Protein AF-A0A8C0GIV7-F1 (afdb_monomer)

Nearest PDB structures (foldseek):
  4o62-assembly1_B  TM=9.282E-01  e=1.756E-07  Homo sapiens
  4z0o-assembly1_A-2  TM=9.455E-01  e=3.164E-07  Homo sapiens
  4o62-assembly1_C  TM=9.234E-01  e=1.028E-06  Homo sapiens
  2l7p-assembly1_A  TM=6.798E-01  e=1.810E-04  Arabidopsis thaliana
  5yvx-assembly1_A  TM=6.933E-01  e=4.526E-04  Arabidopsis thaliana

Organism: Chelonoidis abingdonii (NCBI:txid106734)

InterPro domains:
  IPR011124 Zinc finger, CW-type [PF07496] (15-61)
  IPR011124 Zinc finger, CW-type [PS51050] (9-64)
  IPR042778 Zinc finger CW-type PWWP domain protein ZCWPW1/ZCWPW2 [PTHR15999] (7-96)

Mean predicted aligned error: 13.78 Å

Foldseek 3Di:
DDLVVLLCPPVQKDWDFAPPPVQRAIDIAGNVLVVVDDPVDGDHLCSHPPPQRSDSPHDHDDDDDQVSCVSSVHHDDDDPDPPPDDDDDDDPPPDPDDDDDDDDPDDPDDDDPDDDDDD

Solvent-accessible surface area (backbone atoms only — not comparable to full-atom values): 8319 Å² total; per-residue (Å²): 135,65,72,69,62,65,51,46,62,69,76,51,44,44,79,47,59,21,66,50,90,91,55,59,43,57,42,82,32,49,51,70,58,52,73,67,58,58,89,92,54,89,47,46,35,72,74,43,85,50,86,85,55,25,42,75,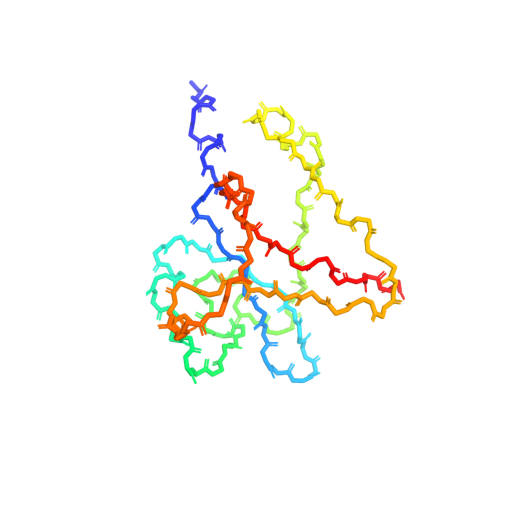88,46,78,66,75,80,79,80,57,70,71,59,38,49,75,51,74,43,81,90,78,85,80,92,66,60,92,88,64,85,80,87,80,87,61,97,80,62,82,91,68,94,75,92,77,86,82,75,83,84,78,91,67,86,80,74,84,84,72,82,84,75,133

Secondary structure (DSSP, 8-state):
--HHHHHTTTTT-EEEE---TTT--EEEEPHHHHHT--TTS---GGG-S-TTTSSTTSPPPPPPPHHHHHHTTPPP----PPTTPPPPP--TT--------PPPP--------------

Sequence (119 aa):
MDTINENHFYLDKVWVQCEIGSCLKWRLLSSDDAAQVDHSEPWYCYMNTDPWFNNCSVSEEYFPEESEFNKNGFKYIYSELPIGSL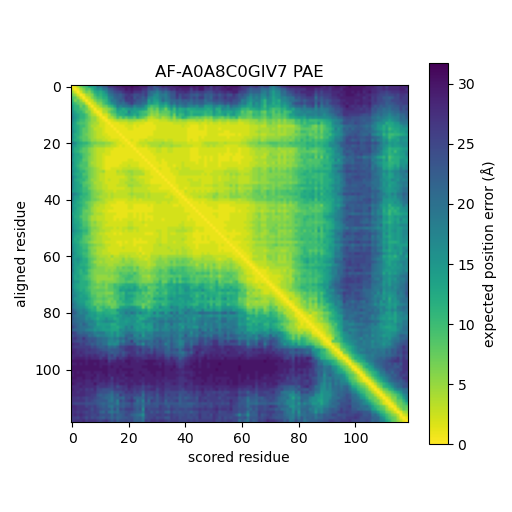VLVKMRSWPRQRGATSYPPRATSTFMPTFSWTP

Radius of gyration: 17.09 Å; Cα contacts (8 Å, |Δi|>4): 88; chains: 1; bounding box: 48×31×43 Å

pLDDT: mean 71.11, std 22.45, range [27.5, 97.12]

Structure (mmCIF, N/CA/C/O backbone):
data_AF-A0A8C0GIV7-F1
#
_entry.id   AF-A0A8C0GIV7-F1
#
loop_
_atom_site.group_PDB
_atom_site.id
_atom_site.type_symbol
_atom_site.label_atom_id
_atom_site.label_alt_id
_atom_site.label_comp_id
_atom_site.label_asym_id
_atom_site.label_entity_id
_atom_site.label_seq_id
_atom_site.pdbx_PDB_ins_code
_atom_site.Cartn_x
_atom_site.Cartn_y
_atom_site.Cartn_z
_atom_site.occupancy
_atom_site.B_iso_or_equiv
_atom_site.auth_seq_id
_atom_site.auth_comp_id
_atom_site.auth_asym_id
_atom_site.auth_atom_id
_atom_site.pdbx_PDB_model_num
ATOM 1 N N . MET A 1 1 ? -3.100 4.028 29.539 1.00 41.06 1 MET A N 1
ATOM 2 C CA . MET A 1 1 ? -3.618 4.295 28.178 1.00 41.06 1 MET A CA 1
ATOM 3 C C . MET A 1 1 ? -2.412 4.747 27.402 1.00 41.06 1 MET A C 1
ATOM 5 O O . MET A 1 1 ? -1.931 5.857 27.594 1.00 41.06 1 MET A O 1
ATOM 9 N N . ASP A 1 2 ? -1.809 3.770 26.741 1.00 43.41 2 ASP A N 1
ATOM 10 C CA . ASP A 1 2 ? -0.362 3.653 26.650 1.00 43.41 2 ASP A CA 1
ATOM 11 C C . ASP A 1 2 ? 0.114 4.257 25.337 1.00 43.41 2 ASP A C 1
ATOM 13 O O . ASP A 1 2 ? 0.075 3.628 24.285 1.00 43.41 2 ASP A O 1
ATOM 17 N N . THR A 1 3 ? 0.585 5.496 25.426 1.00 50.16 3 THR A N 1
ATOM 18 C CA . THR A 1 3 ? 1.175 6.280 24.331 1.00 50.16 3 THR A CA 1
ATOM 19 C C . THR A 1 3 ? 2.349 5.582 23.632 1.00 50.16 3 THR A C 1
ATOM 21 O O . THR A 1 3 ? 2.719 5.956 22.528 1.00 50.16 3 THR A O 1
ATOM 24 N N . ILE A 1 4 ? 2.923 4.539 24.238 1.00 51.72 4 ILE A N 1
ATOM 25 C CA . ILE A 1 4 ? 4.028 3.748 23.680 1.00 51.72 4 ILE A CA 1
ATOM 26 C C . ILE A 1 4 ? 3.558 2.834 22.533 1.00 51.72 4 ILE A C 1
ATOM 28 O O . ILE A 1 4 ? 4.316 2.620 21.591 1.00 51.72 4 ILE A O 1
ATOM 32 N N . ASN A 1 5 ? 2.323 2.319 22.579 1.00 50.75 5 ASN A N 1
ATOM 33 C CA . ASN A 1 5 ? 1.847 1.327 21.605 1.00 50.75 5 ASN A CA 1
ATOM 34 C C . ASN A 1 5 ? 1.452 1.968 20.257 1.00 50.75 5 ASN A C 1
ATOM 36 O O . ASN A 1 5 ? 1.708 1.407 19.197 1.00 50.75 5 ASN A O 1
ATOM 40 N N . GLU A 1 6 ? 0.902 3.184 20.296 1.00 51.34 6 GLU A N 1
ATOM 41 C CA . GLU A 1 6 ? 0.560 3.987 19.108 1.00 51.34 6 GLU A CA 1
ATOM 42 C C . GLU A 1 6 ? 1.825 4.493 18.386 1.00 51.34 6 GLU A C 1
ATOM 44 O O . GLU A 1 6 ? 1.901 4.467 17.159 1.00 51.34 6 GLU A O 1
ATOM 49 N N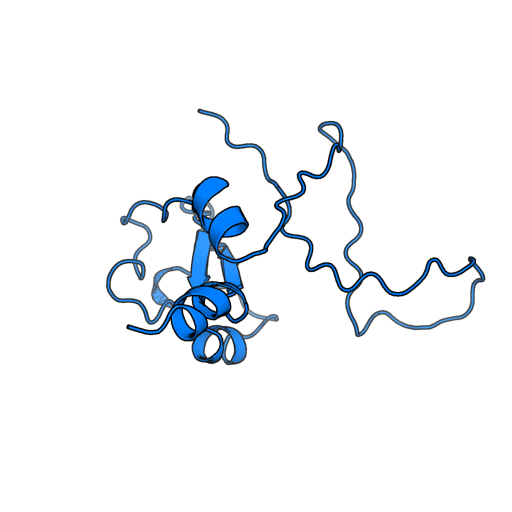 . ASN A 1 7 ? 2.871 4.862 19.143 1.00 52.56 7 ASN A N 1
ATOM 50 C CA . ASN A 1 7 ? 4.152 5.332 18.594 1.00 52.56 7 ASN A CA 1
ATOM 51 C C . ASN A 1 7 ? 4.879 4.277 17.740 1.00 52.56 7 ASN A C 1
ATOM 53 O O . ASN A 1 7 ? 5.698 4.634 16.897 1.00 52.56 7 ASN A O 1
ATOM 57 N N . HIS A 1 8 ? 4.590 2.990 17.937 1.00 59.88 8 HIS A N 1
ATOM 58 C CA . HIS A 1 8 ? 5.156 1.898 17.141 1.00 59.88 8 HIS A CA 1
ATOM 59 C C . HIS A 1 8 ? 4.286 1.479 15.951 1.00 59.88 8 HIS A C 1
ATOM 61 O O . HIS A 1 8 ? 4.753 0.722 15.103 1.00 59.88 8 HIS A O 1
ATOM 67 N N . PHE A 1 9 ? 3.051 1.981 15.839 1.00 63.16 9 PHE A N 1
ATOM 68 C CA . PHE A 1 9 ? 2.077 1.464 14.876 1.00 63.16 9 PHE A CA 1
ATOM 69 C C . PHE A 1 9 ? 2.553 1.543 13.420 1.00 63.16 9 PHE A C 1
ATOM 71 O O . PHE A 1 9 ? 2.283 0.634 12.641 1.00 63.16 9 PHE A O 1
ATOM 78 N N . TYR A 1 10 ? 3.284 2.599 13.055 1.00 64.12 10 TYR A N 1
ATOM 79 C CA . TYR A 1 10 ? 3.797 2.795 11.694 1.00 64.12 10 TYR A CA 1
ATOM 80 C C . TYR A 1 10 ? 5.248 2.341 11.499 1.00 64.12 10 TYR A C 1
ATOM 82 O O . TYR A 1 10 ? 5.711 2.303 10.362 1.00 64.12 10 TYR A O 1
ATOM 90 N N . LEU A 1 11 ? 5.977 2.004 12.571 1.00 65.00 11 LEU A N 1
ATOM 91 C CA . LEU A 1 11 ? 7.384 1.594 12.466 1.00 65.00 11 LEU A CA 1
ATOM 92 C C . LEU A 1 11 ? 7.544 0.245 11.762 1.00 65.00 11 LEU A C 1
ATOM 94 O O . LEU A 1 11 ? 8.526 0.040 11.051 1.00 65.00 11 LEU A O 1
ATOM 98 N N . ASP A 1 12 ? 6.558 -0.632 11.930 1.00 75.25 12 ASP A N 1
ATOM 99 C CA . ASP A 1 12 ? 6.613 -2.016 11.467 1.00 75.25 12 ASP A CA 1
ATOM 100 C C . ASP A 1 12 ? 5.617 -2.294 10.331 1.00 75.25 12 ASP A C 1
ATOM 102 O O . ASP A 1 12 ? 5.269 -3.442 10.071 1.00 75.25 12 ASP A O 1
ATOM 106 N N . LYS A 1 13 ? 5.136 -1.250 9.647 1.00 82.81 13 LYS A N 1
ATOM 107 C CA . LYS A 1 13 ? 4.212 -1.386 8.516 1.00 82.81 13 LYS A CA 1
ATOM 108 C C . LYS A 1 13 ? 4.885 -1.044 7.198 1.00 82.81 13 LYS A C 1
ATOM 110 O O . LYS A 1 13 ? 5.759 -0.182 7.126 1.00 82.81 13 LYS A O 1
ATOM 115 N N . VAL A 1 14 ? 4.451 -1.717 6.139 1.00 86.81 14 VAL A N 1
ATOM 116 C CA . VAL A 1 14 ? 5.026 -1.567 4.801 1.00 86.81 14 VAL A CA 1
ATOM 117 C C . VAL A 1 14 ? 3.918 -1.272 3.810 1.00 86.81 14 VAL A C 1
ATOM 119 O O . VAL A 1 14 ? 2.901 -1.954 3.784 1.00 86.81 14 VAL A O 1
ATOM 122 N N . TRP A 1 15 ? 4.125 -0.264 2.973 1.00 90.38 15 TRP A N 1
ATOM 123 C CA . TRP A 1 15 ? 3.236 0.008 1.852 1.00 90.38 15 TRP A CA 1
ATOM 124 C C . TRP A 1 15 ? 3.667 -0.801 0.629 1.00 90.38 15 TRP A C 1
ATOM 126 O O . TRP A 1 15 ? 4.841 -0.781 0.253 1.00 90.38 15 TRP A O 1
ATOM 136 N N . VAL A 1 16 ? 2.713 -1.473 -0.009 1.00 92.38 16 VAL A N 1
ATOM 137 C CA . VAL A 1 16 ? 2.905 -2.228 -1.254 1.00 92.38 16 VAL A CA 1
ATOM 138 C C . VAL A 1 16 ? 1.940 -1.725 -2.325 1.00 92.38 16 VAL A C 1
ATOM 140 O O . VAL A 1 16 ? 0.815 -1.329 -2.017 1.00 92.38 16 VAL A O 1
ATOM 143 N N . GLN A 1 17 ? 2.377 -1.717 -3.582 1.00 94.75 17 GLN A N 1
ATOM 144 C CA . GLN A 1 17 ? 1.564 -1.271 -4.709 1.00 94.75 17 GLN A CA 1
ATOM 145 C C . GLN A 1 17 ? 0.954 -2.465 -5.446 1.00 94.75 17 GLN A C 1
ATOM 147 O O . GLN A 1 17 ? 1.632 -3.451 -5.715 1.00 94.75 17 GLN A O 1
ATOM 152 N N . CYS A 1 18 ? -0.324 -2.364 -5.807 1.00 94.88 18 CYS A N 1
ATOM 153 C CA . CYS A 1 18 ? -0.983 -3.343 -6.664 1.00 94.88 18 CYS A CA 1
ATOM 154 C C . CYS A 1 18 ? -0.486 -3.246 -8.114 1.00 94.88 18 CYS A C 1
ATOM 156 O O . CYS A 1 18 ? -0.547 -2.177 -8.716 1.00 94.88 18 CYS A O 1
ATOM 158 N N . GLU A 1 19 ? -0.099 -4.371 -8.714 1.00 96.06 19 GLU A N 1
ATOM 159 C CA . GLU A 1 19 ? 0.434 -4.417 -10.085 1.00 96.06 19 GLU A CA 1
ATOM 160 C C . GLU A 1 19 ? -0.632 -4.572 -11.184 1.00 96.06 19 GLU A C 1
ATOM 162 O O . GLU A 1 19 ? -0.318 -4.640 -12.373 1.00 96.06 19 GLU A O 1
ATOM 167 N N . ILE A 1 20 ? -1.923 -4.587 -10.831 1.00 94.62 20 ILE A N 1
ATOM 168 C CA . ILE A 1 20 ? -2.981 -4.487 -11.844 1.00 94.62 20 ILE A CA 1
ATOM 169 C C . ILE A 1 20 ? -2.906 -3.090 -12.465 1.00 94.62 20 ILE A C 1
ATOM 171 O O . ILE A 1 20 ? -3.154 -2.098 -11.780 1.00 94.62 20 ILE A O 1
ATOM 175 N N . GLY A 1 21 ? -2.635 -3.018 -13.771 1.00 93.69 21 GLY A N 1
ATOM 176 C CA . GLY A 1 21 ? -2.415 -1.753 -14.484 1.00 93.69 21 GLY A CA 1
ATOM 177 C C . GLY A 1 21 ? -3.575 -0.752 -14.418 1.00 93.69 21 GLY A C 1
ATOM 178 O O . GLY A 1 21 ? -3.353 0.446 -14.546 1.00 93.69 21 GLY A O 1
ATOM 179 N N . SER A 1 22 ? -4.807 -1.210 -14.177 1.00 94.94 22 SER A N 1
ATOM 180 C CA . SER A 1 22 ? -5.975 -0.343 -13.960 1.00 94.94 22 SER A CA 1
ATOM 181 C C . SER A 1 22 ? -6.227 0.021 -12.490 1.00 94.94 22 SER A C 1
ATOM 183 O O . SER A 1 22 ? -7.148 0.783 -12.206 1.00 94.94 22 SER A O 1
ATOM 185 N N . CYS A 1 23 ? -5.484 -0.562 -11.545 1.00 94.75 23 CYS A N 1
ATOM 186 C CA . CYS A 1 23 ? -5.650 -0.331 -10.113 1.00 94.75 23 CYS A CA 1
ATOM 187 C C . CYS A 1 23 ? -4.546 0.567 -9.562 1.00 94.75 23 CYS A C 1
ATOM 189 O O . CYS A 1 23 ? -4.856 1.670 -9.127 1.00 94.75 23 CYS A O 1
ATOM 191 N N . LEU A 1 24 ? -3.299 0.080 -9.557 1.00 95.19 24 LEU A N 1
ATOM 192 C CA . LEU A 1 24 ? -2.099 0.781 -9.077 1.00 95.19 24 LEU A CA 1
ATOM 193 C C . LEU A 1 24 ? -2.179 1.387 -7.660 1.00 95.19 24 LEU A C 1
ATOM 195 O O . LEU A 1 2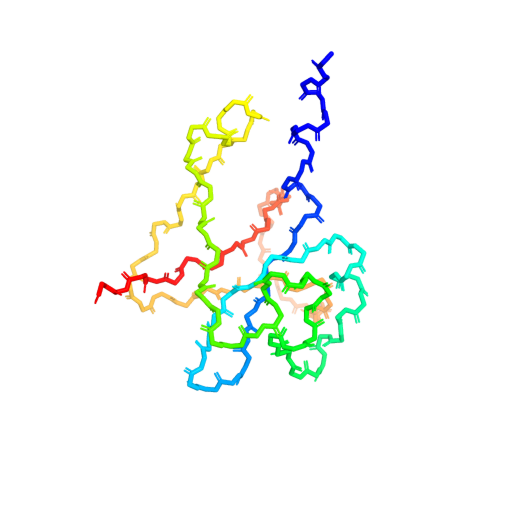4 ? -1.310 2.182 -7.301 1.00 95.19 24 LEU A O 1
ATOM 199 N N . LYS A 1 25 ? -3.182 1.000 -6.858 1.00 95.06 25 LYS A N 1
ATOM 200 C CA . LYS A 1 25 ? -3.395 1.492 -5.490 1.00 95.06 25 LYS A CA 1
ATOM 201 C C . LYS A 1 25 ? -2.359 0.936 -4.523 1.00 95.06 25 LYS A C 1
ATOM 203 O O . LYS A 1 25 ? -1.955 -0.226 -4.650 1.00 95.06 25 LYS A O 1
ATOM 208 N N . TRP A 1 26 ? -2.020 1.731 -3.521 1.00 94.56 26 TRP A N 1
ATOM 209 C CA . TRP A 1 26 ? -1.196 1.329 -2.391 1.00 94.56 26 TRP A CA 1
ATOM 210 C C . TRP A 1 26 ? -2.028 0.710 -1.274 1.00 94.56 26 TRP A C 1
ATOM 212 O O . TRP A 1 26 ? -3.178 1.081 -1.033 1.00 94.56 26 TRP A O 1
ATOM 222 N N . ARG A 1 27 ? -1.440 -0.277 -0.603 1.00 94.75 27 ARG A N 1
ATOM 223 C CA . ARG A 1 27 ? -2.038 -1.006 0.515 1.00 94.75 27 ARG A CA 1
ATOM 224 C C . ARG A 1 27 ? -1.034 -1.091 1.649 1.00 94.75 27 ARG A C 1
ATOM 226 O O . ARG A 1 27 ? 0.146 -1.348 1.401 1.00 94.75 27 ARG A O 1
ATOM 233 N N . LEU A 1 28 ? -1.501 -0.849 2.869 1.00 92.38 28 LEU A N 1
ATOM 234 C CA . LEU A 1 28 ? -0.666 -0.896 4.056 1.00 92.38 28 LEU A CA 1
ATOM 235 C C . LEU A 1 28 ? -0.698 -2.303 4.652 1.00 92.38 28 LEU A C 1
ATOM 237 O O . LEU A 1 28 ? -1.740 -2.781 5.087 1.00 92.38 28 LEU A O 1
ATOM 241 N N . LEU A 1 29 ? 0.452 -2.966 4.683 1.00 91.56 29 LEU A N 1
ATOM 242 C CA . LEU A 1 29 ? 0.611 -4.293 5.266 1.00 91.56 29 LEU A CA 1
ATOM 243 C C . LEU A 1 29 ? 1.167 -4.209 6.684 1.00 91.56 29 LEU A C 1
ATOM 245 O O . LEU A 1 29 ? 1.974 -3.330 7.009 1.00 91.56 29 LEU A O 1
ATOM 249 N N . SER A 1 30 ? 0.757 -5.163 7.521 1.00 89.38 30 SER A N 1
ATOM 250 C CA . SER A 1 30 ? 1.433 -5.429 8.790 1.00 89.38 30 SER A CA 1
ATOM 251 C C . SER A 1 30 ? 2.843 -5.986 8.548 1.00 89.38 30 SER A C 1
ATOM 253 O O . SER A 1 30 ? 3.154 -6.455 7.452 1.00 89.38 30 SER A O 1
ATOM 255 N N . SER A 1 31 ? 3.700 -5.956 9.572 1.00 86.62 31 SER A N 1
ATOM 256 C CA . SER A 1 31 ? 5.052 -6.536 9.500 1.00 86.62 31 SER A CA 1
ATOM 257 C C . SER A 1 31 ? 5.019 -8.013 9.113 1.00 86.62 31 SER A C 1
ATOM 259 O O . SER A 1 31 ? 5.804 -8.464 8.279 1.00 86.62 31 SER A O 1
ATOM 261 N N . ASP A 1 32 ? 4.064 -8.749 9.687 1.00 88.44 32 ASP A N 1
ATOM 262 C CA . ASP A 1 32 ? 3.902 -10.181 9.461 1.00 88.44 32 ASP A CA 1
ATOM 263 C C . ASP A 1 32 ? 3.470 -10.465 8.019 1.00 88.44 32 ASP A C 1
ATOM 265 O O . ASP A 1 32 ? 4.060 -11.325 7.370 1.00 88.44 32 ASP A O 1
ATOM 269 N N . ASP A 1 33 ? 2.505 -9.708 7.485 1.00 89.69 33 ASP A N 1
ATOM 270 C CA . ASP A 1 33 ? 2.056 -9.870 6.096 1.00 89.69 33 ASP A CA 1
ATOM 271 C C . ASP A 1 33 ? 3.150 -9.469 5.107 1.00 89.69 33 ASP A C 1
ATOM 273 O O . ASP A 1 33 ? 3.397 -10.172 4.129 1.00 89.69 33 ASP A O 1
ATOM 277 N N . ALA A 1 34 ? 3.851 -8.366 5.382 1.00 88.50 34 ALA A N 1
ATOM 278 C CA . ALA A 1 34 ? 4.950 -7.893 4.552 1.00 88.50 34 ALA A CA 1
ATOM 279 C C . ALA A 1 34 ? 6.099 -8.910 4.485 1.00 88.50 34 ALA A C 1
ATOM 281 O O . ALA A 1 34 ? 6.707 -9.074 3.430 1.00 88.50 34 ALA A O 1
ATOM 282 N N . ALA A 1 35 ? 6.374 -9.630 5.577 1.00 88.44 35 ALA A N 1
ATOM 283 C CA . ALA A 1 35 ? 7.390 -10.680 5.607 1.00 88.44 35 ALA A CA 1
ATOM 284 C C . ALA A 1 35 ? 7.036 -11.904 4.741 1.00 88.44 35 ALA A C 1
ATOM 286 O O . ALA A 1 35 ? 7.936 -12.659 4.372 1.00 88.44 35 ALA A O 1
ATOM 287 N N . GLN A 1 36 ? 5.753 -12.105 4.419 1.00 89.25 36 GLN A N 1
ATOM 288 C CA . GLN A 1 36 ? 5.279 -13.189 3.550 1.00 89.25 36 GLN A CA 1
ATOM 289 C C . GLN A 1 36 ? 5.185 -12.784 2.074 1.00 89.25 36 GLN A C 1
ATOM 291 O O . GLN A 1 36 ? 4.925 -13.639 1.227 1.00 89.25 36 GLN A O 1
ATOM 296 N N . VAL A 1 37 ? 5.373 -11.502 1.744 1.00 89.75 37 VAL A N 1
ATOM 297 C CA . VAL A 1 37 ? 5.338 -11.043 0.353 1.00 89.75 37 VAL A CA 1
ATOM 298 C C . VAL A 1 37 ? 6.562 -11.575 -0.389 1.00 89.75 37 VAL A C 1
ATOM 300 O O . VAL A 1 37 ? 7.706 -11.284 -0.037 1.00 89.75 37 VAL A O 1
ATOM 303 N N . ASP A 1 38 ? 6.321 -12.334 -1.456 1.00 90.19 38 ASP A N 1
ATOM 304 C CA . ASP A 1 38 ? 7.373 -12.719 -2.388 1.00 90.19 38 ASP A CA 1
ATOM 305 C C . ASP A 1 38 ? 7.732 -11.521 -3.276 1.00 90.19 38 ASP A C 1
ATOM 307 O O . ASP A 1 38 ? 6.949 -11.090 -4.113 1.00 90.19 38 ASP A O 1
ATOM 311 N N . HIS A 1 39 ? 8.937 -10.985 -3.098 1.00 85.56 39 HIS A N 1
ATOM 312 C CA . HIS A 1 39 ? 9.441 -9.844 -3.865 1.00 85.56 39 HIS A CA 1
ATOM 313 C C . HIS A 1 39 ? 9.761 -10.174 -5.333 1.00 85.56 39 HIS A C 1
ATOM 315 O O . HIS A 1 39 ? 10.127 -9.270 -6.087 1.00 85.56 39 HIS A O 1
ATOM 321 N N . SER A 1 40 ? 9.722 -11.451 -5.720 1.00 89.38 40 SER A N 1
ATOM 322 C CA . SER A 1 40 ? 9.948 -11.892 -7.098 1.00 89.38 40 SER A CA 1
ATOM 323 C C . SER A 1 40 ? 8.664 -12.062 -7.908 1.00 89.38 40 SER A C 1
ATOM 325 O O . SER A 1 40 ? 8.740 -12.135 -9.134 1.00 89.38 40 SER A O 1
ATOM 327 N N . GLU A 1 41 ? 7.508 -12.045 -7.246 1.00 92.50 41 GLU A N 1
ATOM 328 C CA . GLU A 1 41 ? 6.195 -12.225 -7.856 1.00 92.50 41 GLU A CA 1
ATOM 329 C C . GLU A 1 41 ? 5.350 -10.949 -7.726 1.00 92.50 41 GLU A C 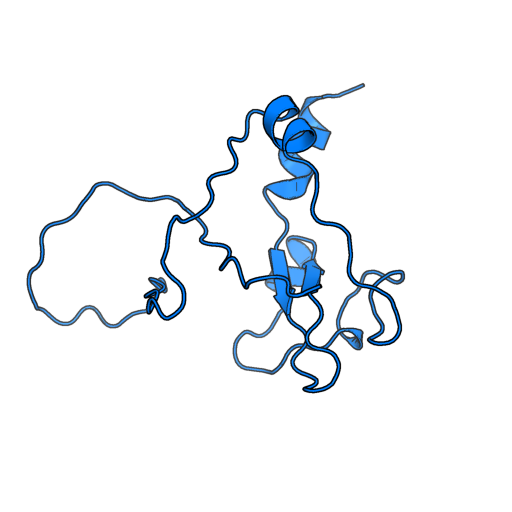1
ATOM 331 O O . GLU A 1 41 ? 5.529 -10.173 -6.782 1.00 92.50 41 GLU A O 1
ATOM 336 N N . PRO A 1 42 ? 4.416 -10.708 -8.661 1.00 93.81 42 PRO A N 1
ATOM 337 C CA . PRO A 1 42 ? 3.585 -9.519 -8.621 1.00 93.81 42 PRO A CA 1
ATOM 338 C C . PRO A 1 42 ? 2.624 -9.543 -7.432 1.00 93.81 42 PRO A C 1
ATOM 340 O O . PRO A 1 42 ? 2.021 -10.572 -7.114 1.00 93.81 42 PRO A O 1
ATOM 343 N N . TRP A 1 43 ? 2.424 -8.379 -6.810 1.00 96.19 43 TRP A N 1
ATOM 344 C CA . TRP A 1 43 ? 1.499 -8.233 -5.687 1.00 96.19 43 TRP A CA 1
ATOM 345 C C . TRP A 1 43 ? 0.180 -7.568 -6.099 1.00 96.19 43 TRP A C 1
ATOM 347 O O . TRP A 1 43 ? 0.145 -6.600 -6.866 1.00 96.19 43 TRP A O 1
ATOM 357 N N . TYR A 1 44 ? -0.937 -8.058 -5.557 1.00 96.69 44 TYR A N 1
ATOM 358 C CA . TYR A 1 44 ? -2.280 -7.584 -5.897 1.00 96.69 44 TYR A CA 1
ATOM 359 C C . TYR A 1 44 ? -3.144 -7.349 -4.661 1.00 96.69 44 TYR A C 1
ATOM 361 O O . TYR A 1 44 ? -3.003 -8.046 -3.663 1.00 96.69 44 TYR A O 1
ATOM 369 N N . CYS A 1 45 ? -4.129 -6.441 -4.748 1.00 97.06 45 CYS A N 1
ATOM 370 C CA . CYS A 1 45 ? -4.984 -6.119 -3.596 1.00 97.06 45 CYS A CA 1
ATOM 371 C C . C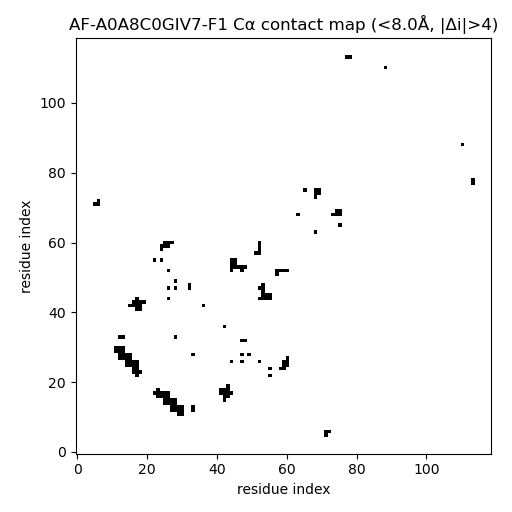YS A 1 45 ? -5.654 -7.348 -2.965 1.00 97.06 45 CYS A C 1
ATOM 373 O O . CYS A 1 45 ? -5.786 -7.380 -1.753 1.00 97.06 45 CYS A O 1
ATOM 375 N N . TYR A 1 46 ? -6.041 -8.364 -3.746 1.00 96.38 46 TYR A N 1
ATOM 376 C CA . TYR A 1 46 ? -6.675 -9.579 -3.207 1.00 96.38 46 TYR A CA 1
ATOM 377 C C . TYR A 1 46 ? -5.749 -10.434 -2.332 1.00 96.38 46 TYR A C 1
ATOM 379 O O . TYR A 1 46 ? -6.228 -11.333 -1.648 1.00 96.38 46 TYR A O 1
ATOM 387 N N . MET A 1 47 ? -4.441 -10.170 -2.363 1.00 95.81 47 MET A N 1
ATOM 388 C CA . MET A 1 47 ? -3.448 -10.802 -1.497 1.00 95.81 47 MET A CA 1
ATOM 389 C C . MET A 1 47 ? -3.320 -10.089 -0.146 1.00 95.81 47 MET A C 1
ATOM 391 O O . MET A 1 47 ? -2.639 -10.598 0.737 1.00 95.81 47 MET A O 1
ATOM 395 N N . ASN A 1 48 ? -3.951 -8.922 0.027 1.00 95.56 48 ASN A N 1
ATOM 396 C CA . ASN A 1 48 ? -4.003 -8.252 1.320 1.00 95.56 48 ASN A CA 1
ATOM 397 C C . ASN A 1 48 ? -4.877 -9.057 2.290 1.00 95.56 48 ASN A C 1
ATOM 399 O O . ASN A 1 48 ? -6.003 -9.433 1.956 1.00 95.56 48 ASN A O 1
ATOM 403 N N . THR A 1 49 ? -4.370 -9.296 3.493 1.00 94.44 49 THR A N 1
ATOM 404 C CA . THR A 1 49 ? -5.102 -9.972 4.569 1.00 94.44 49 THR A CA 1
ATOM 405 C C . THR A 1 49 ? -6.100 -9.040 5.257 1.00 94.44 49 THR A C 1
ATOM 407 O O . THR A 1 49 ? -7.055 -9.531 5.861 1.00 94.44 49 THR A O 1
ATOM 410 N N . ASP A 1 50 ? -5.944 -7.716 5.119 1.00 93.50 50 ASP A N 1
ATOM 411 C CA . ASP A 1 50 ? -6.907 -6.738 5.626 1.00 93.50 50 ASP A CA 1
ATOM 412 C C . ASP A 1 50 ? -8.226 -6.803 4.826 1.00 93.50 50 ASP A C 1
ATOM 414 O O . ASP A 1 50 ? -8.258 -6.433 3.644 1.00 93.50 50 ASP A O 1
ATOM 418 N N . PRO A 1 51 ? -9.346 -7.225 5.447 1.00 93.69 51 PRO A N 1
ATOM 419 C CA . PRO A 1 51 ? -10.624 -7.383 4.761 1.00 93.69 51 PRO A CA 1
ATOM 420 C C . PRO A 1 51 ? -11.222 -6.064 4.263 1.00 93.69 51 PRO A C 1
ATOM 422 O O . PRO A 1 51 ? -12.094 -6.092 3.394 1.00 93.69 51 PRO A O 1
ATOM 425 N N . TRP A 1 52 ? -10.792 -4.915 4.789 1.00 94.56 52 TRP A N 1
ATOM 426 C CA . TRP A 1 52 ? -11.259 -3.615 4.322 1.00 94.56 52 TRP A CA 1
ATOM 427 C C . TRP A 1 52 ? -10.548 -3.166 3.056 1.00 94.56 52 TRP A C 1
ATOM 429 O O . TRP A 1 52 ? -11.152 -2.449 2.267 1.00 94.56 52 TRP A O 1
ATOM 439 N N . PHE A 1 53 ? -9.319 -3.626 2.808 1.00 95.44 53 PHE A N 1
ATOM 440 C CA . PHE A 1 53 ? -8.483 -3.146 1.704 1.00 95.44 53 PHE A CA 1
ATOM 441 C C . PHE A 1 53 ? -7.983 -4.264 0.777 1.00 95.44 53 PHE A C 1
ATOM 443 O O . PHE A 1 53 ? -7.038 -4.069 0.005 1.00 95.44 53 PHE A O 1
ATOM 450 N N . ASN A 1 54 ? -8.653 -5.419 0.780 1.00 95.94 54 ASN A N 1
ATOM 451 C CA . ASN A 1 54 ? -8.308 -6.576 -0.051 1.00 95.94 54 ASN A CA 1
ATOM 452 C C . ASN A 1 54 ? -8.933 -6.593 -1.456 1.00 95.94 54 ASN A C 1
ATOM 454 O O . ASN A 1 54 ? -8.946 -7.616 -2.136 1.00 95.94 54 ASN A O 1
ATOM 458 N N . ASN A 1 55 ? -9.479 -5.478 -1.938 1.00 97.12 55 ASN A N 1
ATOM 459 C CA . ASN A 1 55 ? -10.094 -5.429 -3.262 1.00 97.12 55 ASN A CA 1
ATOM 460 C C . ASN A 1 55 ? -9.692 -4.159 -4.021 1.00 97.12 55 ASN A C 1
ATOM 462 O O . ASN A 1 55 ? -9.528 -3.083 -3.447 1.00 97.12 55 ASN A O 1
ATOM 466 N N . CYS A 1 56 ? -9.528 -4.279 -5.339 1.00 97.12 56 CYS A N 1
ATOM 467 C CA . CYS A 1 56 ? -9.169 -3.158 -6.211 1.00 97.12 56 CYS A CA 1
ATOM 468 C C . CYS A 1 56 ? -10.283 -2.108 -6.340 1.00 97.12 56 CYS A C 1
ATOM 470 O O . CYS A 1 56 ? -9.992 -0.953 -6.659 1.00 97.12 56 CYS A O 1
ATOM 472 N N . SER A 1 57 ? -11.538 -2.499 -6.105 1.00 96.31 57 SER A N 1
ATOM 473 C CA . SER A 1 57 ? -12.705 -1.614 -6.099 1.00 96.31 57 SER A CA 1
ATOM 474 C C . SER A 1 57 ? -12.783 -0.733 -4.853 1.00 96.31 57 SER A C 1
ATOM 476 O O . SER A 1 57 ? -13.489 0.271 -4.878 1.00 96.31 57 SER A O 1
ATOM 478 N N . VAL A 1 58 ? -12.063 -1.075 -3.780 1.00 96.44 58 VAL A N 1
ATOM 479 C CA . VAL A 1 58 ? -11.990 -0.237 -2.577 1.00 96.44 58 VAL A CA 1
ATOM 480 C C . VAL A 1 58 ? -11.031 0.925 -2.826 1.00 96.44 58 VAL A C 1
ATOM 482 O O . VAL A 1 58 ? -9.972 0.744 -3.439 1.00 96.44 58 VAL A O 1
ATOM 485 N N . SER A 1 59 ? -11.386 2.115 -2.337 1.00 94.75 59 SER A N 1
ATOM 486 C CA . SER A 1 59 ? -10.516 3.293 -2.340 1.00 94.75 59 SER A CA 1
ATOM 487 C C . SER A 1 59 ? -9.177 3.028 -1.645 1.00 94.75 59 SER A C 1
ATOM 489 O O . SER A 1 59 ? -9.031 2.094 -0.855 1.00 94.75 59 SER A O 1
ATOM 491 N N . GLU A 1 60 ? -8.170 3.827 -1.983 1.00 92.75 60 GLU A N 1
ATOM 492 C CA . GLU A 1 60 ? -6.888 3.801 -1.278 1.00 92.75 60 GLU A CA 1
ATOM 493 C C . GLU A 1 60 ? -7.041 4.333 0.155 1.00 92.75 60 GLU A C 1
ATOM 495 O O . GLU A 1 60 ? -7.940 5.132 0.432 1.00 92.75 60 GLU A O 1
ATOM 500 N N . GLU A 1 61 ? -6.197 3.846 1.062 1.00 89.06 61 GLU A N 1
ATOM 501 C CA . GLU A 1 61 ? -6.110 4.342 2.435 1.00 8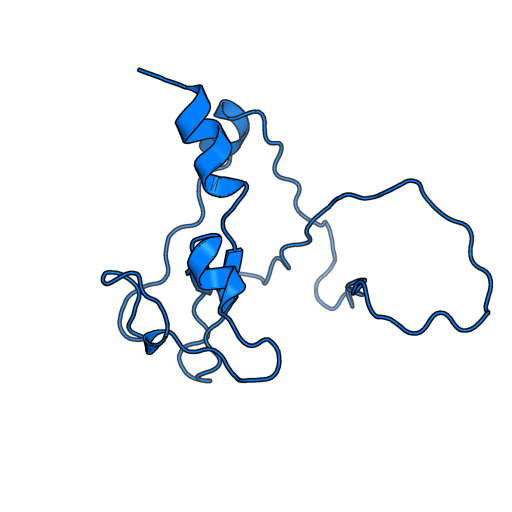9.06 61 GLU A CA 1
ATOM 502 C C . GLU A 1 61 ? -5.523 5.755 2.456 1.00 89.06 61 GLU A C 1
ATOM 504 O O . GLU A 1 61 ? -4.603 6.070 1.703 1.00 89.06 61 GLU A O 1
ATOM 509 N N . TYR A 1 62 ? -6.037 6.615 3.337 1.00 86.25 62 TYR A N 1
ATOM 510 C CA . TYR A 1 62 ? -5.460 7.943 3.510 1.00 86.25 62 TYR A CA 1
ATOM 511 C C . TYR A 1 62 ? -4.088 7.841 4.168 1.00 86.25 62 TYR A C 1
ATOM 513 O O . TYR A 1 62 ? -3.915 7.157 5.177 1.00 86.25 62 TYR A O 1
ATOM 521 N N . PHE A 1 63 ? -3.122 8.572 3.616 1.00 79.56 63 PHE A N 1
ATOM 522 C CA . PHE A 1 63 ? -1.841 8.745 4.279 1.00 79.56 63 PHE A CA 1
ATOM 523 C C . PHE A 1 63 ? -2.028 9.607 5.545 1.00 79.56 63 PHE A C 1
ATOM 525 O O . PHE A 1 63 ? -2.732 10.621 5.466 1.00 79.56 63 PHE A O 1
ATOM 532 N N . PRO A 1 64 ? -1.425 9.243 6.693 1.00 78.38 64 PRO A N 1
ATOM 533 C CA . PRO A 1 64 ? -1.599 9.984 7.940 1.00 78.38 64 PRO A CA 1
ATOM 534 C C . PRO A 1 64 ? -1.132 11.439 7.819 1.00 78.38 64 PRO A C 1
ATOM 536 O O . PRO A 1 64 ? -0.186 11.750 7.089 1.00 78.38 64 PRO A O 1
ATOM 539 N N . GLU A 1 65 ? -1.763 12.345 8.566 1.00 80.00 65 GLU A N 1
ATOM 540 C CA . GLU A 1 65 ? -1.336 13.745 8.595 1.00 80.00 65 GLU A CA 1
ATOM 541 C C . GLU A 1 65 ? 0.012 13.915 9.311 1.00 80.00 65 GLU A C 1
ATOM 543 O O . GLU A 1 65 ? 0.350 13.192 10.249 1.00 80.00 65 GLU A O 1
ATOM 548 N N . GLU A 1 66 ? 0.763 14.961 8.951 1.00 76.81 66 GLU A N 1
ATOM 549 C CA . GLU A 1 66 ? 2.043 15.295 9.594 1.00 76.81 66 GLU A CA 1
ATOM 550 C C . GLU A 1 66 ? 1.916 15.463 11.121 1.00 76.81 66 GLU A C 1
ATOM 552 O O . GLU A 1 66 ? 2.833 15.148 11.882 1.00 76.81 66 GLU A O 1
ATOM 557 N N . SER A 1 67 ? 0.755 15.933 11.590 1.00 78.38 67 SER A N 1
ATOM 558 C CA . SER A 1 67 ? 0.467 16.104 13.016 1.00 78.38 67 SER A CA 1
ATOM 559 C C . SER A 1 67 ? 0.514 14.782 13.794 1.00 78.38 67 SER A C 1
ATOM 561 O O . SER A 1 67 ? 0.891 14.779 14.967 1.00 78.38 67 SER A O 1
ATOM 563 N N . GLU A 1 68 ? 0.182 13.664 13.149 1.00 75.94 68 GLU A N 1
ATOM 564 C CA . GLU A 1 68 ? 0.201 12.322 13.730 1.00 75.94 68 GLU A CA 1
ATOM 565 C C . GLU A 1 68 ? 1.637 11.807 13.882 1.00 75.94 68 GLU A C 1
ATOM 567 O O . GLU A 1 68 ? 2.023 11.340 14.953 1.00 75.94 68 GLU A O 1
ATOM 572 N N . PHE A 1 69 ? 2.479 12.020 12.869 1.00 73.88 69 PHE A N 1
ATOM 573 C CA . PHE A 1 69 ? 3.908 11.703 12.942 1.00 73.88 69 PHE A CA 1
ATOM 574 C C . PHE A 1 69 ? 4.625 12.518 14.022 1.00 73.88 69 PHE A C 1
ATOM 576 O O . PHE A 1 69 ? 5.375 11.957 14.824 1.00 73.88 69 PHE A O 1
ATOM 583 N N . ASN A 1 70 ? 4.344 13.824 14.092 1.00 73.94 70 ASN A N 1
ATOM 584 C CA . ASN A 1 70 ? 4.958 14.727 15.065 1.00 73.94 70 ASN A CA 1
ATOM 585 C C . ASN A 1 70 ? 4.610 14.350 16.514 1.00 73.94 70 ASN A C 1
ATOM 587 O O . ASN A 1 70 ? 5.486 14.389 17.380 1.00 73.94 70 ASN A O 1
ATOM 591 N N . LYS A 1 71 ? 3.359 13.945 16.788 1.00 75.31 71 LYS A N 1
ATOM 592 C CA . LYS A 1 71 ? 2.946 13.433 18.112 1.00 75.31 71 LYS A CA 1
ATOM 593 C C . LYS A 1 71 ? 3.758 12.210 18.529 1.00 75.31 71 LYS A C 1
ATOM 595 O O . LYS A 1 71 ? 4.098 12.076 19.703 1.00 75.31 71 LYS A O 1
ATOM 600 N N . ASN A 1 72 ? 4.114 11.380 17.555 1.00 69.4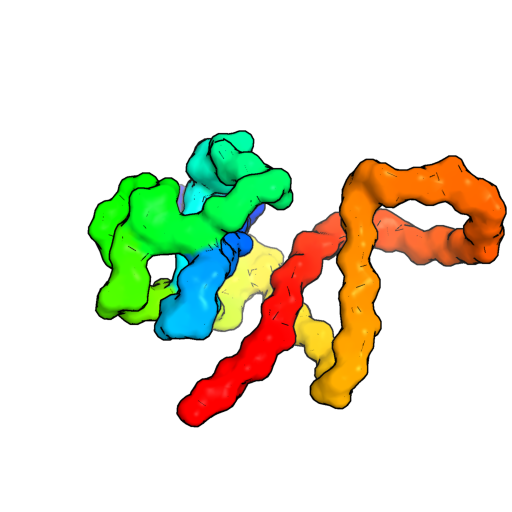4 72 ASN A N 1
ATOM 601 C CA . ASN A 1 72 ? 4.834 10.133 17.770 1.00 69.44 72 ASN A CA 1
ATOM 602 C C . ASN A 1 72 ? 6.366 10.305 17.707 1.00 69.44 72 ASN A C 1
ATOM 604 O O . ASN A 1 72 ? 7.108 9.328 17.765 1.00 69.44 72 ASN A O 1
ATOM 608 N N . GLY A 1 73 ? 6.859 11.549 17.619 1.00 71.69 73 GLY A N 1
ATOM 609 C CA . GLY A 1 73 ? 8.289 11.867 17.597 1.00 71.69 73 GLY A CA 1
ATOM 610 C C . GLY A 1 73 ? 8.973 11.634 16.246 1.00 71.69 73 GLY A C 1
ATOM 611 O O . GLY A 1 73 ? 10.202 11.684 16.169 1.00 71.69 73 GLY A O 1
ATOM 612 N N . PHE A 1 74 ? 8.205 11.403 15.179 1.00 70.50 74 PHE A N 1
ATOM 613 C CA . PHE A 1 74 ? 8.721 11.262 13.821 1.00 70.50 74 PHE A CA 1
ATOM 614 C C . PHE A 1 74 ? 8.684 12.594 13.080 1.00 70.50 74 PHE A C 1
ATOM 616 O O . PHE A 1 74 ? 7.715 13.343 13.155 1.00 70.50 74 PHE A O 1
ATOM 623 N N . LYS A 1 75 ? 9.742 12.860 12.309 1.00 74.31 75 LYS A N 1
ATOM 624 C CA . LYS A 1 75 ? 9.798 13.986 11.379 1.00 74.31 75 LYS A CA 1
ATOM 625 C C . LYS A 1 75 ? 9.599 13.469 9.962 1.00 74.31 75 LYS A C 1
ATOM 627 O O . LYS A 1 75 ? 10.438 12.721 9.460 1.00 74.31 75 LYS A O 1
ATOM 632 N N . TYR A 1 76 ? 8.527 13.907 9.317 1.00 69.56 76 TYR A N 1
ATOM 633 C CA . TYR A 1 76 ? 8.308 13.652 7.901 1.00 69.56 76 TYR A CA 1
ATOM 634 C C . TYR A 1 76 ? 9.260 14.525 7.060 1.00 69.56 76 TYR A C 1
ATOM 636 O O . TYR A 1 76 ? 9.424 15.715 7.331 1.00 69.56 76 TYR A O 1
ATOM 644 N N . ILE A 1 77 ? 9.927 13.944 6.057 1.00 71.56 77 ILE A N 1
ATOM 645 C CA . ILE A 1 77 ? 10.855 14.661 5.167 1.00 71.56 77 ILE A CA 1
ATOM 646 C C . ILE A 1 77 ? 10.477 14.345 3.720 1.00 71.56 77 ILE A C 1
ATOM 648 O O . ILE A 1 77 ? 10.666 13.221 3.259 1.00 71.56 77 ILE A O 1
ATOM 652 N N . TYR A 1 78 ? 9.975 15.346 2.996 1.00 69.38 78 TYR A N 1
ATOM 653 C CA . TYR A 1 78 ? 9.778 15.243 1.551 1.00 69.38 78 TYR A CA 1
ATOM 654 C C . TYR A 1 78 ? 11.131 15.325 0.841 1.00 69.38 78 TYR A C 1
ATOM 656 O O . TYR A 1 78 ? 11.969 16.168 1.163 1.00 69.38 78 TYR A O 1
ATOM 664 N N . SER A 1 79 ? 11.346 14.452 -0.142 1.00 70.44 79 SER A N 1
ATOM 665 C CA . SER A 1 79 ? 12.500 14.576 -1.030 1.00 70.44 79 SER A CA 1
ATOM 666 C C . SER A 1 79 ? 12.224 15.691 -2.037 1.00 70.44 79 SER A C 1
ATOM 668 O O . SER A 1 79 ? 11.309 15.578 -2.847 1.00 70.44 79 SER A O 1
ATOM 670 N N . GLU A 1 80 ? 13.013 16.763 -2.002 1.00 79.94 80 GLU A N 1
ATOM 671 C CA . GLU A 1 80 ? 12.915 17.898 -2.933 1.00 79.94 80 GLU A CA 1
ATOM 672 C C . GLU A 1 80 ? 13.527 17.555 -4.301 1.00 79.94 80 GLU A C 1
ATOM 674 O O . GLU A 1 80 ? 14.491 18.164 -4.762 1.00 79.94 80 GLU A O 1
ATOM 679 N N . LEU A 1 81 ? 13.009 16.513 -4.944 1.00 79.31 81 LEU A N 1
ATOM 680 C CA . LEU A 1 81 ? 13.509 16.057 -6.231 1.00 79.31 81 LEU A CA 1
ATOM 681 C C . LEU A 1 81 ? 12.659 16.659 -7.352 1.00 79.31 81 LEU A C 1
ATOM 683 O O . LEU A 1 81 ? 11.438 16.487 -7.341 1.00 79.31 81 LEU A O 1
ATOM 687 N N . PRO A 1 82 ? 13.264 17.346 -8.339 1.00 78.00 82 PRO A N 1
ATOM 688 C CA . PRO A 1 82 ? 12.509 17.842 -9.476 1.00 78.00 82 PRO A CA 1
ATOM 689 C C . PRO A 1 82 ? 11.903 16.676 -10.261 1.00 78.00 82 PRO A C 1
ATOM 691 O O . PRO A 1 82 ? 12.492 15.592 -10.356 1.00 78.00 82 PRO A O 1
ATOM 694 N N . ILE A 1 83 ? 10.733 16.915 -10.850 1.00 69.75 83 ILE A N 1
ATOM 695 C CA . ILE A 1 83 ? 10.049 15.955 -11.724 1.00 69.75 83 ILE A CA 1
ATOM 696 C C . ILE A 1 83 ? 11.025 15.487 -12.816 1.00 69.75 83 ILE A C 1
ATOM 698 O O . ILE A 1 83 ? 11.677 16.302 -13.467 1.00 69.75 83 ILE A O 1
ATOM 702 N N . GLY A 1 84 ? 11.139 14.168 -12.996 1.00 73.69 84 GLY A N 1
ATOM 703 C CA . GLY A 1 84 ? 12.088 13.543 -13.928 1.00 73.69 84 GLY A CA 1
ATOM 704 C C . GLY A 1 84 ? 13.431 13.138 -13.308 1.00 73.69 84 GLY A C 1
ATOM 705 O O . GLY A 1 84 ? 14.267 12.555 -13.996 1.00 73.69 84 GLY A O 1
ATOM 706 N N . SER A 1 85 ? 13.645 13.396 -12.015 1.00 78.12 85 SER A N 1
ATOM 707 C CA . SER A 1 85 ? 14.821 12.896 -11.295 1.00 78.12 85 SER A CA 1
ATOM 708 C C . SER A 1 85 ? 14.816 11.370 -11.193 1.00 78.12 85 SER A C 1
ATOM 710 O O . SER A 1 85 ? 13.844 10.772 -10.735 1.00 78.12 85 SER A O 1
ATOM 712 N N . LEU A 1 86 ? 15.932 10.738 -11.562 1.00 71.38 86 LEU A N 1
ATOM 713 C CA . LEU A 1 86 ? 16.161 9.313 -11.323 1.00 71.38 86 LEU A CA 1
ATOM 714 C C . LEU A 1 86 ? 16.646 9.107 -9.883 1.00 71.38 86 LEU A C 1
ATOM 716 O O . LEU A 1 86 ? 17.696 9.623 -9.500 1.00 71.38 86 LEU A O 1
ATOM 720 N N . VAL A 1 87 ? 15.900 8.331 -9.096 1.00 72.56 87 VAL A N 1
ATOM 721 C CA . VAL A 1 87 ? 16.273 7.967 -7.721 1.00 72.56 87 VAL A CA 1
ATOM 722 C C . VAL A 1 87 ? 16.831 6.552 -7.713 1.00 72.56 87 VAL A C 1
ATOM 724 O O . VAL A 1 87 ? 16.156 5.604 -8.104 1.00 72.56 87 VAL A O 1
ATOM 727 N N . LEU A 1 88 ? 18.075 6.398 -7.263 1.00 58.22 88 LEU A N 1
ATOM 728 C CA . LEU A 1 88 ? 18.696 5.088 -7.082 1.00 58.22 88 LEU A CA 1
ATOM 729 C C . LEU A 1 88 ? 18.378 4.550 -5.685 1.00 58.22 88 LEU A C 1
ATOM 731 O O . LEU A 1 88 ? 18.773 5.139 -4.679 1.00 58.22 88 LEU A O 1
ATOM 735 N N . VAL A 1 89 ? 17.711 3.398 -5.620 1.00 54.53 89 VAL A N 1
ATOM 736 C CA . VAL A 1 89 ? 17.460 2.685 -4.361 1.00 54.53 89 VAL A CA 1
ATOM 737 C C . VAL A 1 89 ? 18.628 1.743 -4.068 1.00 54.53 89 VAL A C 1
ATOM 739 O O . VAL A 1 89 ? 19.008 0.914 -4.896 1.00 54.53 89 VAL A O 1
ATOM 742 N N . LYS A 1 90 ? 19.212 1.838 -2.868 1.00 48.94 90 LYS A N 1
ATOM 743 C CA . LYS A 1 90 ? 20.269 0.919 -2.425 1.00 48.94 90 LYS A CA 1
ATOM 744 C C . LYS A 1 90 ? 19.652 -0.359 -1.851 1.00 48.94 90 LYS A C 1
ATOM 746 O O . LYS A 1 90 ? 19.269 -0.393 -0.686 1.00 48.94 90 LYS A O 1
ATOM 751 N N . MET A 1 91 ? 19.621 -1.432 -2.637 1.00 36.53 91 MET A N 1
ATOM 752 C CA . MET A 1 91 ? 19.245 -2.766 -2.149 1.00 36.53 91 MET A CA 1
ATOM 753 C C . MET A 1 91 ? 20.411 -3.426 -1.390 1.00 36.53 91 MET A C 1
ATOM 755 O O . MET A 1 91 ? 21.580 -3.252 -1.748 1.00 36.53 91 MET A O 1
ATOM 759 N N . ARG A 1 92 ? 20.112 -4.199 -0.333 1.00 47.62 92 ARG A N 1
ATOM 760 C CA . ARG A 1 92 ? 21.126 -4.848 0.532 1.00 47.62 92 ARG A CA 1
ATOM 761 C C . ARG A 1 92 ? 21.990 -5.892 -0.199 1.00 47.62 92 ARG A C 1
ATOM 763 O O . ARG A 1 92 ? 23.083 -6.190 0.270 1.00 47.62 92 ARG A O 1
ATOM 770 N N . SER A 1 93 ? 21.537 -6.402 -1.343 1.00 44.19 93 SER A N 1
ATOM 771 C CA . SER A 1 93 ? 22.158 -7.481 -2.128 1.00 44.19 93 SER A CA 1
ATOM 772 C C . SER A 1 93 ? 22.874 -7.018 -3.410 1.00 44.19 93 SER A C 1
ATOM 774 O O . SER A 1 93 ? 23.245 -7.851 -4.234 1.00 44.19 93 SER A O 1
ATOM 776 N N . TRP A 1 94 ? 23.111 -5.712 -3.599 1.00 46.22 94 TRP A N 1
ATOM 777 C CA . TRP A 1 94 ? 23.808 -5.221 -4.797 1.00 46.22 94 TRP A CA 1
ATOM 778 C C . TRP A 1 94 ? 25.255 -5.750 -4.875 1.00 46.22 94 TRP A C 1
ATOM 780 O O . TRP A 1 94 ? 25.969 -5.678 -3.864 1.00 46.22 94 TRP A O 1
ATOM 790 N N . PRO A 1 95 ? 25.746 -6.239 -6.036 1.00 39.94 95 PRO A N 1
ATOM 791 C CA . PRO A 1 95 ? 27.068 -6.849 -6.114 1.00 39.94 95 PRO A CA 1
ATOM 792 C C . PRO A 1 95 ? 28.154 -5.835 -5.742 1.00 39.94 95 PRO A C 1
ATOM 794 O O . PRO A 1 95 ? 28.378 -4.839 -6.432 1.00 39.94 95 PRO A O 1
ATOM 797 N N . ARG A 1 96 ? 28.865 -6.094 -4.639 1.00 49.69 96 ARG A N 1
ATOM 798 C CA . ARG A 1 96 ? 30.105 -5.391 -4.287 1.00 49.69 96 ARG A CA 1
ATOM 799 C C . ARG A 1 96 ? 31.203 -5.860 -5.240 1.00 49.69 96 ARG A C 1
ATOM 801 O O . ARG A 1 96 ? 32.002 -6.725 -4.893 1.00 49.69 96 ARG A O 1
ATOM 808 N N . GLN A 1 97 ? 31.268 -5.285 -6.435 1.00 45.94 97 GLN A N 1
ATOM 809 C CA . GLN A 1 97 ? 32.520 -5.258 -7.187 1.00 45.94 97 GLN A CA 1
ATOM 810 C C . GLN A 1 97 ? 33.120 -3.852 -7.196 1.00 45.94 97 GLN A C 1
ATOM 812 O O . GLN A 1 97 ? 32.424 -2.843 -7.123 1.00 45.94 97 GLN A O 1
ATOM 817 N N . ARG A 1 98 ? 34.454 -3.839 -7.124 1.00 41.03 98 ARG A N 1
ATOM 818 C CA . ARG A 1 98 ? 35.318 -2.727 -6.716 1.00 41.03 98 ARG A CA 1
ATOM 819 C C . ARG A 1 98 ? 35.204 -1.524 -7.657 1.00 41.03 98 ARG A C 1
ATOM 821 O O . ARG A 1 98 ? 35.552 -1.625 -8.825 1.00 41.03 98 ARG A O 1
ATOM 828 N N . GLY A 1 99 ? 34.848 -0.373 -7.099 1.00 38.62 99 GLY A N 1
ATOM 829 C CA . GLY A 1 99 ? 34.997 0.940 -7.723 1.00 38.62 99 GLY A CA 1
ATOM 830 C C . GLY A 1 99 ? 34.718 2.002 -6.668 1.00 38.62 99 GLY A C 1
ATOM 831 O O . GLY A 1 99 ? 33.636 2.026 -6.096 1.00 38.62 99 GLY A O 1
ATOM 832 N N . ALA A 1 100 ? 35.735 2.780 -6.312 1.00 49.00 100 ALA A N 1
ATOM 833 C CA . ALA A 1 100 ? 35.718 3.700 -5.184 1.00 49.00 100 ALA A CA 1
ATOM 834 C C . ALA A 1 100 ? 34.673 4.814 -5.339 1.00 49.00 100 ALA A C 1
ATOM 836 O O . ALA A 1 100 ? 34.661 5.493 -6.358 1.00 49.00 100 ALA A O 1
ATOM 837 N N . THR A 1 101 ? 33.906 5.076 -4.280 1.00 36.62 101 THR A N 1
ATOM 838 C CA . THR A 1 101 ? 33.428 6.421 -3.932 1.00 36.62 101 THR A CA 1
ATOM 839 C C . THR A 1 101 ? 33.154 6.487 -2.430 1.00 36.62 101 THR A C 1
ATOM 841 O O . THR A 1 101 ? 32.662 5.543 -1.811 1.00 36.62 101 THR A O 1
ATOM 844 N N . SER A 1 102 ? 33.590 7.594 -1.840 1.00 42.06 102 SER A N 1
ATOM 845 C CA . SER A 1 102 ? 33.561 7.934 -0.419 1.00 42.06 102 SER A CA 1
ATOM 846 C C . SER A 1 102 ? 32.187 7.749 0.229 1.00 42.06 102 SER A C 1
ATOM 848 O O . SER A 1 102 ? 31.174 8.217 -0.286 1.00 42.06 102 SER A O 1
ATOM 850 N N . TYR A 1 103 ? 32.182 7.110 1.397 1.00 35.47 103 TYR A N 1
ATOM 851 C CA . TYR A 1 103 ? 31.025 6.959 2.277 1.00 35.47 103 TYR A CA 1
ATOM 852 C C . TYR A 1 103 ? 30.521 8.318 2.798 1.00 35.47 103 TYR A C 1
ATOM 854 O O . TYR A 1 103 ? 31.326 9.066 3.353 1.00 35.47 103 TYR A O 1
ATOM 862 N N . PRO A 1 104 ? 29.207 8.598 2.783 1.00 37.00 104 PRO A N 1
ATOM 863 C CA . PRO A 1 104 ? 28.570 9.354 3.850 1.00 37.00 104 PRO A CA 1
ATOM 864 C C . PRO A 1 104 ? 28.048 8.392 4.940 1.00 37.00 104 PRO A C 1
ATOM 866 O O . PRO A 1 104 ? 27.819 7.203 4.676 1.00 37.00 104 PRO A O 1
ATOM 869 N N . PRO A 1 105 ? 27.892 8.867 6.187 1.00 39.00 105 PRO A N 1
ATOM 870 C CA . PRO A 1 105 ? 27.541 8.023 7.317 1.00 39.00 105 PRO A CA 1
ATOM 871 C C . PRO A 1 105 ? 26.102 7.511 7.186 1.00 39.00 105 PRO A C 1
ATOM 873 O O . PRO A 1 105 ? 25.165 8.279 7.012 1.00 39.00 105 PRO A O 1
ATOM 876 N N . ARG A 1 106 ? 25.967 6.183 7.272 1.00 44.44 106 ARG A N 1
ATOM 877 C CA . ARG A 1 106 ? 24.813 5.415 7.771 1.00 44.44 106 ARG A CA 1
ATOM 878 C C . ARG A 1 106 ? 23.448 6.127 7.671 1.00 44.44 106 ARG A C 1
ATOM 880 O O . ARG A 1 106 ? 22.877 6.520 8.681 1.00 44.44 106 ARG A O 1
ATOM 887 N N . ALA A 1 107 ? 22.892 6.220 6.465 1.00 35.50 107 ALA A N 1
ATOM 888 C CA . ALA A 1 107 ? 21.487 6.574 6.292 1.00 35.50 107 ALA A CA 1
ATOM 889 C C . ALA A 1 107 ? 20.615 5.336 6.565 1.00 35.50 107 ALA A C 1
ATOM 891 O O . ALA A 1 107 ? 20.473 4.457 5.716 1.00 35.50 107 ALA A O 1
ATOM 892 N N . THR A 1 108 ? 20.048 5.249 7.766 1.00 38.59 108 THR A N 1
ATOM 893 C CA . THR A 1 108 ? 18.909 4.378 8.102 1.00 38.59 108 THR A CA 1
ATOM 894 C C . THR A 1 108 ? 17.609 5.046 7.654 1.00 38.59 108 THR A C 1
ATOM 896 O O . THR A 1 108 ? 16.745 5.332 8.474 1.00 38.59 108 THR A O 1
ATOM 899 N N . SER A 1 109 ? 17.503 5.376 6.366 1.00 35.06 109 SER A N 1
ATOM 900 C CA . SER A 1 109 ? 16.297 5.981 5.796 1.00 35.06 109 SER A CA 1
ATOM 901 C C . SER A 1 109 ? 15.657 4.997 4.827 1.00 35.06 109 SER A C 1
ATOM 903 O O . SER A 1 109 ? 16.238 4.671 3.788 1.00 35.06 109 SER A O 1
ATOM 905 N N . THR A 1 110 ? 14.478 4.502 5.195 1.00 36.47 110 THR A N 1
ATOM 906 C CA . THR A 1 110 ? 13.559 3.845 4.268 1.00 36.47 110 THR A CA 1
ATOM 9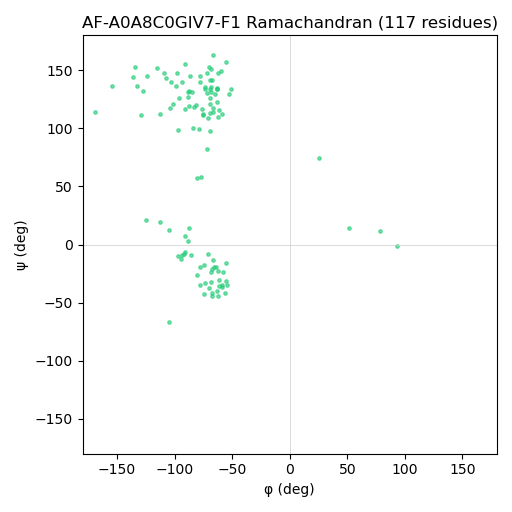07 C C . THR A 1 110 ? 12.991 4.933 3.366 1.00 36.47 110 THR A C 1
ATOM 909 O O . THR A 1 110 ? 12.228 5.784 3.813 1.00 36.47 110 THR A O 1
ATOM 912 N N . PHE A 1 111 ? 13.405 4.942 2.100 1.00 36.56 111 PHE A N 1
ATOM 913 C CA . PHE A 1 111 ? 12.841 5.842 1.101 1.00 36.56 111 PHE A CA 1
ATOM 914 C C . PHE A 1 111 ? 11.465 5.322 0.693 1.00 36.56 111 PHE A C 1
ATOM 916 O O . PHE A 1 111 ? 11.372 4.284 0.041 1.00 36.56 111 PHE A O 1
ATOM 923 N N . MET A 1 112 ? 10.410 6.053 1.046 1.00 34.50 112 MET A N 1
ATOM 924 C CA . MET A 1 112 ? 9.146 5.951 0.325 1.00 34.50 112 MET A CA 1
ATOM 925 C C . MET A 1 112 ? 9.259 6.849 -0.911 1.00 34.50 112 MET A C 1
ATOM 927 O O . MET A 1 112 ? 9.497 8.050 -0.751 1.00 34.50 112 MET A O 1
ATOM 931 N N . PRO A 1 113 ? 9.162 6.320 -2.141 1.00 36.44 113 PRO A N 1
ATOM 932 C CA . PRO A 1 113 ? 9.121 7.173 -3.313 1.00 36.44 113 PRO A CA 1
ATOM 933 C C . PRO A 1 113 ? 7.817 7.975 -3.281 1.00 36.44 113 PRO A C 1
ATOM 935 O O . PRO A 1 113 ? 6.722 7.426 -3.374 1.00 36.44 113 PRO A O 1
ATOM 938 N N . THR A 1 114 ? 7.937 9.290 -3.133 1.00 38.59 114 THR A N 1
ATOM 939 C CA . THR A 1 114 ? 6.833 10.227 -3.337 1.00 38.59 114 THR A CA 1
ATOM 940 C C . THR A 1 114 ? 6.514 10.258 -4.827 1.00 38.59 114 THR A C 1
ATOM 942 O O . THR A 1 114 ? 7.199 10.935 -5.595 1.00 38.59 114 THR A O 1
ATOM 945 N N . PHE A 1 115 ? 5.500 9.506 -5.250 1.00 42.00 115 PHE A N 1
ATOM 946 C CA . PHE A 1 115 ? 4.897 9.691 -6.563 1.00 42.00 115 PHE A CA 1
ATOM 947 C C . PHE A 1 115 ? 3.844 10.792 -6.469 1.00 42.00 115 PHE A C 1
ATOM 949 O O . PHE A 1 115 ? 3.032 10.836 -5.549 1.00 42.00 115 PHE A O 1
ATOM 956 N N . SER A 1 116 ? 3.925 11.731 -7.404 1.00 31.02 116 SER A N 1
ATOM 957 C CA . SER A 1 116 ? 3.038 12.878 -7.516 1.00 31.02 116 SER A CA 1
ATOM 958 C C . SER A 1 116 ? 1.588 12.427 -7.672 1.00 31.02 116 SER A C 1
ATOM 960 O O . SER A 1 116 ? 1.208 11.891 -8.714 1.00 31.02 116 SER A O 1
ATOM 962 N N . TRP A 1 117 ? 0.782 12.703 -6.653 1.00 32.38 117 TRP A N 1
ATOM 963 C CA . TRP A 1 117 ? -0.668 12.717 -6.745 1.00 32.38 117 TRP A CA 1
ATOM 964 C C . TRP A 1 117 ? -1.067 13.807 -7.739 1.00 32.38 117 TRP A C 1
ATOM 966 O O . TRP A 1 117 ? -0.859 14.994 -7.487 1.00 32.38 117 TRP A O 1
ATOM 976 N N . THR A 1 118 ? -1.570 13.408 -8.904 1.00 27.50 118 THR A N 1
ATOM 977 C CA . THR A 1 118 ? -2.311 14.333 -9.767 1.00 27.50 118 THR A CA 1
ATOM 978 C C . THR A 1 118 ? -3.780 14.270 -9.340 1.00 27.50 118 THR A C 1
ATOM 980 O O . THR A 1 118 ? -4.265 13.160 -9.115 1.00 27.50 118 THR A O 1
ATOM 983 N N . PRO A 1 119 ? -4.446 15.422 -9.131 1.00 36.41 119 PRO A N 1
ATOM 984 C CA . PRO A 1 119 ? -5.857 15.471 -8.751 1.00 36.41 119 PRO A CA 1
ATOM 985 C C . PRO A 1 119 ? -6.785 14.933 -9.846 1.00 36.41 119 PRO A C 1
ATOM 987 O O . PRO A 1 119 ? -6.389 14.973 -11.036 1.00 36.41 119 PRO A O 1
#